Protein AF-A0A6P0SYR9-F1 (afdb_monomer)

Structure (mmCIF, N/CA/C/O backbone):
data_AF-A0A6P0SYR9-F1
#
_entry.id   AF-A0A6P0SYR9-F1
#
loop_
_atom_site.group_PDB
_atom_site.id
_atom_site.type_symbol
_atom_site.label_atom_id
_atom_site.label_alt_id
_atom_site.label_comp_id
_atom_site.label_asym_id
_atom_site.label_entity_id
_atom_site.label_seq_id
_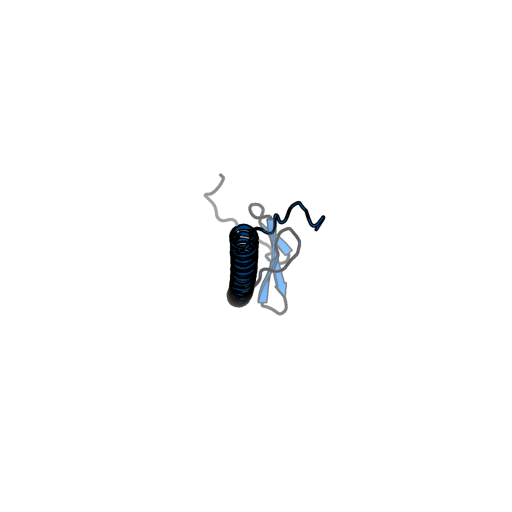atom_site.pdbx_PDB_ins_code
_atom_site.Cartn_x
_atom_site.Cartn_y
_atom_site.Cartn_z
_atom_site.occupancy
_atom_site.B_iso_or_equiv
_atom_site.auth_seq_id
_atom_site.auth_comp_id
_atom_site.auth_asym_id
_atom_site.auth_atom_id
_atom_site.pdbx_PDB_model_num
ATOM 1 N N . ARG A 1 1 ? 26.281 17.566 -10.051 1.00 48.47 1 ARG A N 1
ATOM 2 C CA . ARG A 1 1 ? 25.368 18.154 -11.060 1.00 48.47 1 ARG A CA 1
ATOM 3 C C . ARG A 1 1 ? 26.202 18.443 -12.298 1.00 48.47 1 ARG A C 1
ATOM 5 O O . ARG A 1 1 ? 26.941 19.410 -12.289 1.00 48.47 1 ARG A O 1
ATOM 12 N N . THR A 1 2 ? 26.117 17.597 -13.314 1.00 49.16 2 THR A N 1
ATOM 13 C CA . THR A 1 2 ? 26.651 17.884 -14.651 1.00 49.16 2 THR A CA 1
ATOM 14 C C . THR A 1 2 ? 25.440 17.828 -15.559 1.00 49.16 2 THR A C 1
ATOM 16 O O . THR A 1 2 ? 24.816 16.777 -15.707 1.00 49.16 2 THR A O 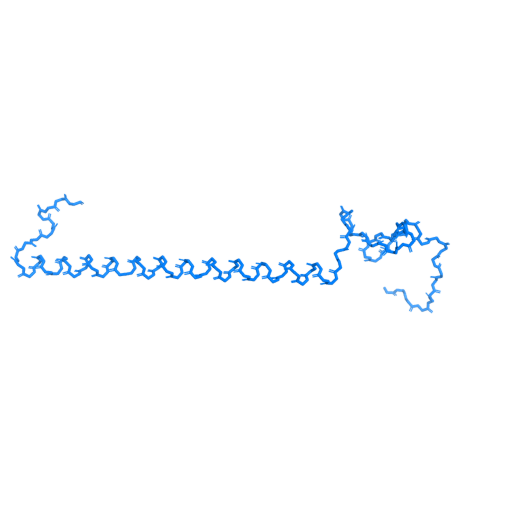1
ATOM 19 N N 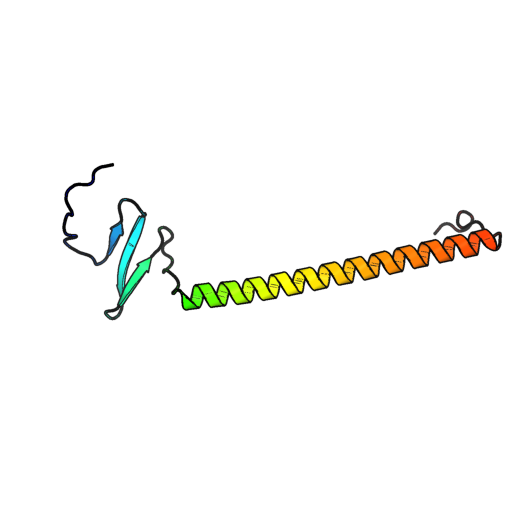. ALA A 1 3 ? 24.995 18.983 -16.019 1.00 67.19 3 ALA A N 1
ATOM 20 C CA . ALA A 1 3 ? 23.961 19.084 -17.026 1.00 67.19 3 ALA A CA 1
ATOM 21 C C . ALA A 1 3 ? 24.255 20.354 -17.800 1.00 67.19 3 ALA A C 1
ATOM 23 O O . ALA A 1 3 ? 24.076 21.434 -17.258 1.00 67.19 3 ALA A O 1
ATOM 24 N N . GLU A 1 4 ? 24.732 20.186 -19.027 1.00 66.00 4 GLU A N 1
ATOM 25 C CA . GLU A 1 4 ? 24.530 21.171 -20.096 1.00 66.00 4 GLU A CA 1
ATOM 26 C C . GLU A 1 4 ? 24.653 20.566 -21.506 1.00 66.00 4 GLU A C 1
ATOM 28 O O . GLU A 1 4 ? 24.541 21.280 -22.496 1.00 66.00 4 GLU A O 1
ATOM 33 N N . LYS A 1 5 ? 24.810 19.240 -21.638 1.00 73.38 5 LYS A N 1
ATOM 34 C CA . LYS A 1 5 ? 24.655 18.541 -22.916 1.00 73.38 5 LYS A CA 1
ATOM 35 C C . LYS A 1 5 ? 23.797 17.299 -22.727 1.00 73.38 5 LYS A C 1
ATOM 37 O O . LYS A 1 5 ? 24.046 16.497 -21.830 1.00 73.38 5 LYS A O 1
ATOM 42 N N . LEU A 1 6 ? 22.760 17.189 -23.551 1.00 78.12 6 LEU A N 1
ATOM 43 C CA . LEU A 1 6 ? 22.020 15.951 -23.737 1.00 78.12 6 LEU A CA 1
ATOM 44 C C . LEU A 1 6 ? 22.905 15.040 -24.585 1.00 78.12 6 LEU A C 1
ATOM 46 O O . LEU A 1 6 ? 23.207 15.372 -25.731 1.00 78.12 6 LEU A O 1
ATOM 50 N N . GLU A 1 7 ? 23.357 13.932 -24.011 1.00 77.25 7 GLU A N 1
ATOM 51 C CA . GLU A 1 7 ? 24.077 12.907 -24.759 1.00 77.25 7 GLU A CA 1
ATOM 52 C C . GLU A 1 7 ? 23.070 11.876 -25.276 1.00 77.25 7 GLU A C 1
ATOM 54 O O . GLU A 1 7 ? 22.222 11.412 -24.505 1.00 77.25 7 GLU A O 1
ATOM 59 N N . PRO A 1 8 ? 23.107 11.535 -26.575 1.00 80.00 8 PRO A N 1
ATOM 60 C CA . PRO A 1 8 ? 22.247 10.495 -27.112 1.00 80.00 8 PRO A CA 1
ATOM 61 C C . PRO A 1 8 ? 22.593 9.157 -26.457 1.00 80.00 8 PRO A C 1
ATOM 63 O O . PRO A 1 8 ? 23.765 8.828 -26.287 1.00 80.00 8 PRO A O 1
ATOM 66 N N . ILE A 1 9 ? 21.569 8.372 -26.123 1.00 82.19 9 ILE A N 1
ATOM 67 C CA . ILE A 1 9 ? 21.742 7.004 -25.633 1.00 82.19 9 ILE A CA 1
ATOM 68 C C . ILE A 1 9 ? 21.957 6.109 -26.864 1.00 82.19 9 ILE A C 1
ATOM 70 O O . ILE A 1 9 ? 21.014 5.935 -27.638 1.00 82.19 9 ILE A O 1
ATOM 74 N N . PRO A 1 10 ? 23.165 5.548 -27.086 1.00 75.00 10 PRO A N 1
ATOM 75 C CA . PRO A 1 10 ? 23.471 4.829 -28.327 1.00 75.00 10 PRO A CA 1
ATOM 76 C C . PRO A 1 10 ? 22.665 3.534 -28.479 1.00 75.00 10 PRO A C 1
ATOM 78 O O . PRO A 1 10 ? 22.350 3.123 -29.592 1.00 75.00 10 PRO A O 1
ATOM 81 N N . GLN A 1 11 ? 22.319 2.904 -27.353 1.00 79.69 11 GLN A N 1
ATOM 82 C CA . GLN A 1 11 ? 21.523 1.686 -27.287 1.00 79.69 11 GLN A CA 1
ATOM 83 C C . GLN A 1 11 ? 20.566 1.781 -26.099 1.00 79.69 11 GLN A C 1
ATOM 85 O O . GLN A 1 11 ? 21.000 1.771 -24.953 1.00 79.69 11 GLN A O 1
ATOM 90 N N . MET A 1 12 ? 19.267 1.896 -26.383 1.00 76.88 12 MET A N 1
ATOM 91 C CA . MET A 1 12 ? 18.224 1.970 -25.350 1.00 76.88 12 MET A CA 1
ATOM 92 C C . MET A 1 12 ? 17.921 0.607 -24.717 1.00 76.88 12 MET A C 1
ATOM 94 O O . MET A 1 12 ? 17.526 0.550 -23.559 1.00 76.88 12 MET A O 1
ATOM 98 N N . LEU A 1 13 ? 18.090 -0.483 -25.472 1.00 82.25 13 LEU A N 1
ATOM 99 C CA . LEU A 1 13 ? 17.796 -1.837 -25.009 1.00 82.25 13 LEU A CA 1
ATOM 100 C C . LEU A 1 13 ? 18.824 -2.275 -23.958 1.00 82.25 13 LEU A C 1
ATOM 102 O O . LEU A 1 13 ? 20.006 -2.392 -24.276 1.00 82.25 13 LEU A O 1
ATOM 106 N N . GLY A 1 14 ? 18.367 -2.521 -22.731 1.00 82.00 14 GLY A N 1
ATOM 107 C CA . GLY A 1 14 ? 19.231 -2.858 -21.599 1.00 82.00 14 GLY A CA 1
ATOM 108 C C . GLY A 1 14 ? 19.951 -1.647 -21.001 1.00 82.00 14 GLY A C 1
ATOM 109 O O . GLY A 1 14 ? 20.879 -1.815 -20.210 1.00 82.00 14 GLY A O 1
ATOM 110 N N . TRP A 1 15 ? 19.559 -0.421 -21.369 1.00 88.00 15 TRP A N 1
ATOM 111 C CA . TRP A 1 15 ? 20.174 0.780 -20.813 1.00 88.00 15 TRP A CA 1
ATOM 112 C C . TRP A 1 15 ? 19.768 0.967 -19.354 1.00 88.00 15 TRP A C 1
ATOM 114 O O . TRP A 1 15 ? 18.580 0.962 -19.031 1.00 88.00 15 TRP A O 1
ATOM 124 N N . VAL A 1 16 ? 20.757 1.184 -18.488 1.00 91.00 16 VAL A N 1
ATOM 125 C CA . VAL A 1 16 ? 20.553 1.453 -17.062 1.00 91.00 16 VAL A CA 1
ATOM 126 C C . VAL A 1 16 ? 20.788 2.933 -16.796 1.00 91.00 16 VAL A C 1
ATOM 128 O O . VAL A 1 16 ? 21.870 3.455 -17.063 1.00 91.00 16 VAL A O 1
ATOM 131 N N . SER A 1 17 ? 19.791 3.617 -16.235 1.00 87.94 17 SER A N 1
ATOM 132 C CA . SER A 1 17 ? 19.905 5.032 -15.881 1.00 87.94 17 SER A CA 1
ATOM 133 C C . SER A 1 17 ? 20.958 5.241 -14.789 1.00 87.94 17 SER A C 1
ATOM 135 O O . SER A 1 17 ? 20.734 4.804 -13.660 1.00 87.94 17 SER A O 1
ATOM 137 N N . PRO A 1 18 ? 22.053 5.991 -15.026 1.00 87.50 18 PRO A N 1
ATOM 138 C CA . PRO A 1 18 ? 23.103 6.176 -14.018 1.00 87.50 18 PRO A CA 1
ATOM 139 C C . PRO A 1 18 ? 22.638 6.918 -12.759 1.00 87.50 18 PRO A C 1
ATOM 141 O O . PRO A 1 18 ? 23.284 6.847 -11.720 1.00 87.50 18 PRO A O 1
ATOM 144 N N . ARG A 1 19 ? 21.538 7.680 -12.852 1.00 88.25 19 ARG A N 1
ATOM 145 C CA . ARG A 1 19 ? 20.989 8.456 -11.728 1.00 88.25 19 ARG A CA 1
ATOM 146 C C . ARG A 1 19 ? 19.888 7.727 -10.971 1.00 88.25 19 ARG A C 1
ATOM 148 O O . ARG A 1 19 ? 19.711 7.997 -9.790 1.00 88.25 19 ARG A O 1
ATOM 155 N N . LEU A 1 20 ? 19.123 6.879 -11.657 1.00 89.69 20 LEU A N 1
ATOM 156 C CA . LEU A 1 20 ? 17.932 6.232 -11.098 1.00 89.69 20 LEU A CA 1
ATOM 157 C C . LEU A 1 20 ? 18.124 4.728 -10.865 1.00 89.69 20 LEU A C 1
ATOM 159 O O . LEU A 1 20 ? 17.366 4.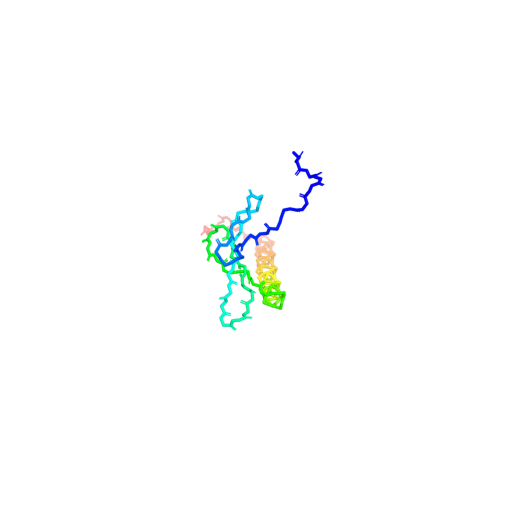143 -10.103 1.00 89.69 20 LEU A O 1
ATOM 163 N N . GLY A 1 21 ? 19.100 4.101 -11.526 1.00 91.50 21 GLY A N 1
ATOM 164 C CA . GLY A 1 21 ? 19.332 2.655 -11.473 1.00 91.50 21 GLY A CA 1
ATOM 165 C C . GLY A 1 21 ? 18.243 1.812 -12.145 1.00 91.50 21 GLY A C 1
ATOM 166 O O . GLY A 1 21 ? 18.207 0.608 -11.931 1.00 91.50 21 GLY A O 1
ATOM 167 N N . ILE A 1 22 ? 17.346 2.430 -12.917 1.00 94.00 22 ILE A N 1
ATOM 168 C CA . ILE A 1 22 ? 16.260 1.742 -13.630 1.00 94.00 22 ILE A CA 1
ATOM 169 C C . ILE A 1 22 ? 16.732 1.270 -15.006 1.00 94.00 22 ILE A C 1
ATOM 171 O O . ILE A 1 22 ? 17.525 1.969 -15.647 1.00 94.00 22 ILE A O 1
ATOM 175 N N . THR A 1 23 ? 16.210 0.137 -15.469 1.00 93.56 23 THR A N 1
ATOM 176 C CA . THR A 1 23 ? 16.551 -0.459 -16.770 1.00 93.56 23 THR A CA 1
ATOM 177 C C . THR A 1 23 ? 15.441 -0.218 -17.785 1.00 93.56 23 THR A C 1
ATOM 179 O O . THR A 1 23 ? 14.261 -0.304 -17.451 1.00 93.56 23 THR A O 1
ATOM 182 N N . PHE A 1 24 ? 15.816 0.075 -19.027 1.00 91.69 24 PHE A N 1
ATOM 183 C CA . PHE A 1 24 ? 14.903 0.257 -20.151 1.00 91.69 24 PHE A CA 1
ATOM 184 C C . PHE A 1 24 ? 14.995 -0.958 -21.075 1.00 91.69 24 PHE A C 1
ATOM 186 O O . PHE A 1 24 ? 16.073 -1.280 -21.578 1.00 91.69 24 PHE A O 1
ATOM 193 N N . GLU A 1 25 ? 13.873 -1.621 -21.339 1.00 89.81 25 GLU A N 1
ATOM 194 C CA . GLU A 1 25 ? 13.814 -2.745 -22.275 1.00 89.81 25 GLU A CA 1
ATOM 195 C C . GLU A 1 25 ? 12.676 -2.588 -23.277 1.00 89.81 25 GLU A C 1
ATOM 197 O O . GLU A 1 25 ? 11.672 -1.930 -23.016 1.00 89.81 25 GLU A O 1
ATOM 202 N N . LEU A 1 26 ? 12.837 -3.214 -24.443 1.00 86.75 26 LEU A N 1
ATOM 203 C CA . LEU A 1 26 ? 11.798 -3.287 -25.457 1.00 86.75 26 LEU A CA 1
ATOM 204 C C . LEU A 1 26 ? 11.279 -4.726 -25.524 1.00 86.75 26 LEU A C 1
ATOM 206 O O . LEU A 1 26 ? 11.952 -5.605 -26.059 1.00 86.75 26 LEU A O 1
ATOM 210 N N . VAL A 1 27 ? 10.080 -4.960 -25.000 1.00 84.88 27 VAL A N 1
ATOM 211 C CA . VAL A 1 27 ? 9.420 -6.271 -25.004 1.00 84.88 27 VAL A CA 1
ATOM 212 C C . VAL A 1 27 ? 8.249 -6.200 -25.975 1.00 84.88 27 VAL A C 1
ATOM 214 O O . VAL A 1 27 ? 7.381 -5.347 -25.829 1.00 84.88 27 VAL A O 1
ATOM 217 N N . ALA A 1 28 ? 8.239 -7.054 -27.003 1.00 85.62 28 ALA A N 1
ATOM 218 C CA . ALA A 1 28 ? 7.192 -7.064 -28.037 1.00 85.62 28 ALA A CA 1
ATOM 219 C C . ALA A 1 28 ? 6.902 -5.666 -28.638 1.00 85.62 28 ALA A C 1
ATOM 221 O O . ALA A 1 28 ? 5.751 -5.280 -28.833 1.00 85.62 28 ALA A O 1
ATOM 222 N N . SER A 1 29 ? 7.963 -4.895 -28.905 1.00 85.19 29 SER A N 1
ATOM 223 C CA . SER A 1 29 ? 7.890 -3.517 -29.424 1.00 85.19 29 SER A CA 1
ATOM 224 C C . SER A 1 29 ? 7.275 -2.481 -28.469 1.00 85.19 29 SER A C 1
ATOM 226 O O . SER A 1 29 ? 7.007 -1.358 -28.893 1.00 85.19 29 SER A O 1
ATOM 228 N N . GLN A 1 30 ? 7.103 -2.810 -27.187 1.00 86.06 30 GLN A N 1
ATOM 229 C CA . GLN A 1 30 ? 6.687 -1.878 -26.139 1.00 86.06 30 GLN A CA 1
ATOM 230 C C . GLN A 1 30 ? 7.848 -1.567 -25.196 1.00 86.06 30 GLN A C 1
ATOM 232 O O . GLN A 1 30 ? 8.635 -2.449 -24.854 1.00 86.06 30 GLN A O 1
ATOM 237 N N . LEU A 1 31 ? 7.958 -0.304 -24.782 1.00 87.44 31 LEU A N 1
ATOM 238 C CA . LEU A 1 31 ? 8.950 0.118 -23.799 1.00 87.44 31 LEU A CA 1
ATOM 239 C C . LEU A 1 31 ? 8.488 -0.294 -22.398 1.00 87.44 31 LEU A C 1
ATOM 241 O O . LEU A 1 31 ? 7.466 0.195 -21.920 1.00 87.44 31 LEU A O 1
ATOM 245 N N . VAL A 1 32 ? 9.270 -1.144 -21.742 1.00 91.25 32 VAL A N 1
ATOM 246 C CA . VAL A 1 32 ? 9.070 -1.570 -20.356 1.00 91.25 32 VAL A CA 1
ATOM 247 C C . VAL A 1 32 ? 10.223 -1.032 -19.519 1.00 91.25 32 VAL A C 1
ATOM 249 O O . VAL A 1 32 ? 11.385 -1.078 -19.928 1.00 91.25 32 VAL A O 1
ATOM 252 N N . LEU A 1 33 ? 9.893 -0.481 -18.354 1.00 92.50 33 LEU A N 1
ATOM 253 C CA . LEU A 1 33 ? 10.873 0.002 -17.391 1.00 92.50 33 LEU A CA 1
ATOM 254 C C . LEU A 1 33 ? 10.944 -0.991 -16.238 1.00 92.50 33 LEU A C 1
ATOM 256 O O . LEU A 1 33 ? 9.906 -1.467 -15.787 1.00 92.50 33 LEU A O 1
ATOM 260 N N . TYR A 1 34 ? 12.147 -1.243 -15.736 1.00 94.56 34 TYR A N 1
ATOM 261 C CA . TYR A 1 34 ? 12.375 -2.072 -14.558 1.00 94.56 34 TYR A CA 1
ATOM 262 C C . TYR A 1 34 ? 13.018 -1.261 -13.442 1.00 94.56 34 TYR A C 1
ATOM 264 O O . TYR A 1 34 ? 13.918 -0.449 -13.674 1.00 94.56 34 TYR A O 1
ATOM 272 N N . TYR A 1 35 ? 12.557 -1.485 -12.220 1.00 95.25 35 TYR A N 1
ATOM 273 C CA . TYR A 1 35 ? 13.159 -0.962 -11.003 1.00 95.25 35 TYR A CA 1
ATOM 274 C C . TYR A 1 35 ? 14.555 -1.568 -10.773 1.00 95.25 35 TYR A C 1
ATOM 276 O O . TYR A 1 35 ? 14.881 -2.610 -11.345 1.00 95.25 35 TYR A O 1
ATOM 284 N N . PRO A 1 36 ? 15.382 -0.979 -9.886 1.00 94.88 36 PRO A N 1
ATOM 285 C CA . PRO A 1 36 ? 16.696 -1.541 -9.561 1.00 94.88 36 PRO A CA 1
ATOM 286 C C . PRO A 1 36 ? 16.641 -2.959 -8.964 1.00 94.88 36 PRO A C 1
ATOM 288 O O . PRO A 1 36 ? 17.641 -3.669 -8.979 1.00 94.88 36 PRO A O 1
ATOM 291 N N . ASN A 1 37 ? 15.487 -3.370 -8.426 1.00 93.75 37 ASN A N 1
ATOM 292 C CA . ASN A 1 37 ? 15.236 -4.726 -7.927 1.00 93.75 37 ASN A CA 1
ATOM 293 C C . ASN A 1 37 ? 14.852 -5.728 -9.039 1.00 93.75 37 ASN A C 1
ATOM 295 O O . ASN A 1 37 ? 14.661 -6.903 -8.742 1.00 93.75 37 ASN A O 1
ATOM 299 N N . GLY A 1 38 ? 14.741 -5.284 -10.296 1.00 90.94 38 GLY A N 1
ATOM 300 C CA . GLY A 1 38 ? 14.370 -6.113 -11.443 1.00 90.94 38 GLY A CA 1
ATOM 301 C C . GLY A 1 38 ? 12.865 -6.273 -11.667 1.00 90.94 38 GLY A C 1
ATOM 302 O O . GLY A 1 38 ? 12.473 -6.978 -12.592 1.00 90.94 38 GLY A O 1
ATOM 303 N N . GLU A 1 39 ? 12.009 -5.630 -10.870 1.00 94.44 39 GLU A N 1
ATOM 304 C CA . GLU A 1 39 ? 10.558 -5.669 -11.082 1.00 94.44 39 GLU A CA 1
ATOM 305 C C . GLU A 1 39 ? 10.124 -4.659 -12.153 1.00 94.44 39 GLU A C 1
ATOM 307 O O . GLU A 1 39 ? 10.657 -3.545 -12.189 1.00 94.44 39 GLU A O 1
ATOM 312 N N . PRO A 1 40 ? 9.159 -4.998 -13.026 1.00 94.25 40 PRO A N 1
ATOM 313 C CA . PRO A 1 40 ? 8.636 -4.049 -13.996 1.00 94.25 40 PRO A CA 1
ATOM 314 C C . PRO A 1 40 ? 7.841 -2.940 -13.303 1.00 94.25 40 PRO A C 1
ATOM 316 O O . PRO A 1 40 ? 7.179 -3.145 -12.284 1.00 94.25 40 PRO A O 1
ATOM 319 N N . PHE A 1 41 ? 7.873 -1.749 -13.890 1.00 94.50 41 PHE A N 1
ATOM 320 C CA . PHE A 1 41 ? 7.017 -0.649 -13.478 1.00 94.50 41 PHE A CA 1
ATOM 321 C C . PHE A 1 41 ? 5.563 -1.008 -13.768 1.00 94.50 41 PHE A C 1
ATOM 323 O O . PHE A 1 41 ? 5.199 -1.284 -14.911 1.00 94.50 41 PHE A O 1
ATOM 330 N N . ALA A 1 42 ? 4.730 -0.940 -12.734 1.00 94.06 42 ALA A N 1
ATOM 331 C CA . ALA A 1 42 ? 3.291 -1.010 -12.899 1.00 94.06 42 ALA A CA 1
ATOM 332 C C . ALA A 1 42 ? 2.792 0.205 -13.694 1.00 94.06 42 ALA A C 1
ATOM 334 O O . ALA A 1 42 ? 3.269 1.336 -13.535 1.00 94.06 42 ALA A O 1
ATOM 335 N N . SER A 1 43 ? 1.800 -0.028 -14.542 1.00 91.88 43 SER A N 1
ATOM 336 C CA . SER A 1 43 ? 1.055 1.032 -15.200 1.00 91.88 43 SER A CA 1
ATOM 337 C C . SER A 1 43 ? 0.314 1.888 -14.172 1.00 91.88 43 SER A C 1
ATOM 339 O O . SER A 1 43 ? 0.024 1.475 -13.047 1.00 91.88 43 SER A O 1
ATOM 341 N N . TYR A 1 44 ? -0.046 3.106 -14.574 1.00 91.56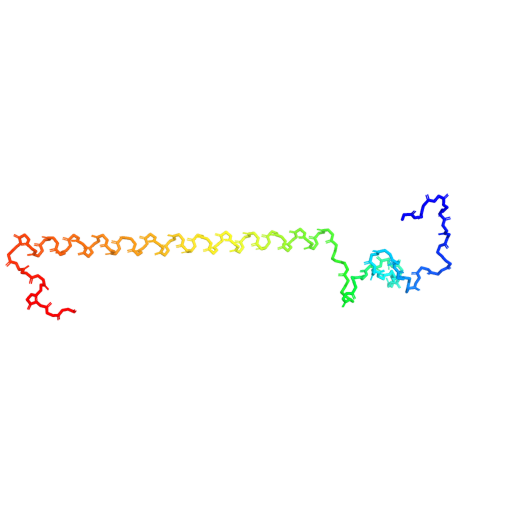 44 TYR A N 1
ATOM 342 C CA . TYR A 1 44 ? -0.835 3.987 -13.716 1.00 91.56 44 TYR A CA 1
ATOM 343 C C . TYR A 1 44 ? -2.166 3.349 -13.290 1.00 91.56 44 TYR A C 1
ATOM 345 O O . TYR A 1 44 ? -2.597 3.543 -12.154 1.00 91.56 44 TYR A O 1
ATOM 353 N N . LEU A 1 45 ? -2.793 2.576 -14.185 1.00 96.06 45 LEU A N 1
ATOM 354 C CA . LEU A 1 45 ? -4.049 1.893 -13.900 1.00 96.06 45 LEU A CA 1
ATOM 355 C C . LEU A 1 45 ? -3.863 0.836 -12.808 1.00 96.06 45 LEU A C 1
ATOM 357 O O . LEU A 1 45 ? -4.577 0.878 -11.812 1.00 96.06 45 LEU A O 1
ATOM 361 N N . GLU A 1 46 ? -2.849 -0.021 -12.935 1.00 95.62 46 GLU A N 1
ATOM 362 C CA . GLU A 1 46 ? -2.529 -1.042 -11.928 1.00 95.62 46 GLU A CA 1
ATOM 363 C C . GLU A 1 46 ? -2.215 -0.412 -10.563 1.00 95.62 46 GLU A C 1
ATOM 365 O O . GLU A 1 46 ? -2.698 -0.880 -9.534 1.00 95.62 46 GLU A O 1
ATOM 370 N N . ILE A 1 47 ? -1.464 0.698 -10.535 1.00 96.31 47 ILE A N 1
ATOM 371 C CA . ILE A 1 47 ? -1.183 1.440 -9.294 1.00 96.31 47 ILE A CA 1
ATOM 372 C C . ILE A 1 47 ? -2.476 1.993 -8.677 1.00 96.31 47 ILE A C 1
ATOM 374 O O . ILE A 1 47 ? -2.628 1.992 -7.452 1.00 96.31 47 ILE A O 1
ATOM 378 N N . SER A 1 48 ? -3.396 2.499 -9.503 1.00 97.12 48 SER A N 1
ATOM 379 C CA . SER A 1 48 ? -4.685 3.015 -9.034 1.00 97.12 48 SER A CA 1
ATOM 380 C C . SER A 1 48 ? -5.546 1.901 -8.445 1.00 97.12 48 SER A C 1
ATOM 382 O O . SER A 1 48 ? -6.039 2.043 -7.332 1.00 97.12 48 SER A O 1
ATOM 384 N N . GLU A 1 49 ? -5.666 0.771 -9.138 1.00 97.38 49 GLU A N 1
ATOM 385 C CA . GLU A 1 49 ? -6.445 -0.381 -8.676 1.00 97.38 49 GLU A CA 1
ATOM 386 C C . GLU A 1 49 ? -5.889 -0.952 -7.368 1.00 97.38 49 GLU A C 1
ATOM 388 O O . GLU A 1 49 ? -6.635 -1.178 -6.414 1.00 97.38 49 GLU A O 1
ATOM 393 N N . GLN A 1 50 ? -4.565 -1.119 -7.273 1.00 96.69 50 GLN A N 1
ATOM 394 C CA . GLN A 1 50 ? -3.910 -1.559 -6.039 1.00 96.69 50 GLN A CA 1
ATOM 395 C C . GLN A 1 50 ? -4.181 -0.600 -4.876 1.00 96.69 50 GLN A C 1
ATOM 397 O O . GLN A 1 50 ? -4.436 -1.042 -3.753 1.00 96.69 50 GLN A O 1
ATOM 402 N N . ARG A 1 51 ? -4.156 0.714 -5.136 1.00 97.44 51 ARG A N 1
ATOM 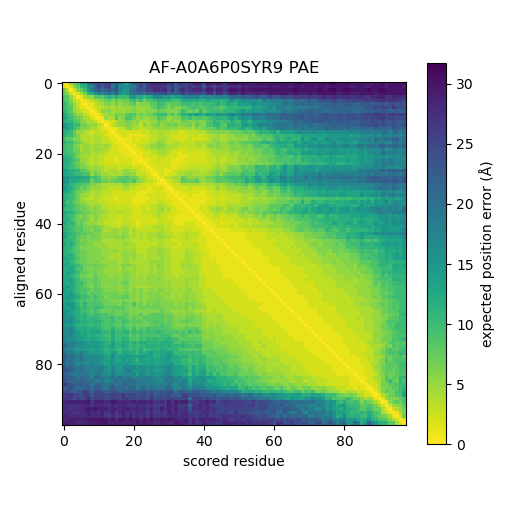403 C CA . ARG A 1 51 ? -4.473 1.730 -4.128 1.00 97.44 51 ARG A CA 1
ATOM 404 C C . ARG A 1 51 ? -5.919 1.617 -3.663 1.00 97.44 51 ARG A C 1
ATOM 406 O O . ARG A 1 51 ? -6.148 1.653 -2.457 1.00 97.44 51 ARG A O 1
ATOM 413 N N . ASP A 1 52 ? -6.864 1.469 -4.581 1.00 97.94 52 ASP A N 1
ATOM 414 C CA . ASP A 1 52 ? -8.288 1.382 -4.253 1.00 97.94 52 ASP A CA 1
ATOM 415 C C . ASP A 1 52 ? -8.586 0.128 -3.421 1.00 97.94 52 ASP A C 1
ATOM 417 O O . ASP A 1 52 ? -9.267 0.199 -2.394 1.00 97.94 52 ASP A O 1
ATOM 421 N N . ILE A 1 53 ? -7.990 -1.010 -3.792 1.00 97.88 53 ILE A N 1
ATOM 422 C CA . ILE A 1 53 ? -8.082 -2.260 -3.027 1.00 97.88 53 ILE A CA 1
ATOM 423 C C . ILE A 1 53 ? -7.500 -2.078 -1.622 1.00 97.88 53 ILE A C 1
ATOM 425 O O . I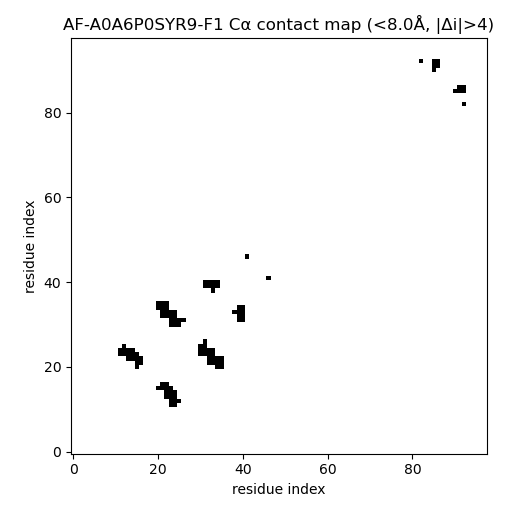LE A 1 53 ? -8.160 -2.411 -0.634 1.00 97.88 53 ILE A O 1
ATOM 429 N N . ALA A 1 54 ? -6.294 -1.516 -1.511 1.00 98.00 54 ALA A N 1
ATOM 430 C CA . ALA A 1 54 ? -5.642 -1.294 -0.223 1.00 98.00 54 ALA A CA 1
ATOM 431 C C . ALA A 1 54 ? -6.452 -0.342 0.674 1.00 98.00 54 ALA A C 1
ATOM 433 O O . ALA A 1 54 ? -6.593 -0.579 1.876 1.00 98.00 54 ALA A O 1
ATOM 434 N N . GLN A 1 55 ? -7.038 0.713 0.100 1.00 98.00 55 GLN A N 1
ATOM 435 C CA . GLN A 1 55 ? -7.912 1.635 0.824 1.00 98.00 55 GLN A CA 1
ATOM 436 C C . GLN A 1 55 ? -9.185 0.948 1.319 1.00 98.00 55 GLN A C 1
ATOM 438 O O . GLN A 1 55 ? -9.576 1.140 2.474 1.00 98.00 55 GLN A O 1
ATOM 443 N N . GLN A 1 56 ? -9.812 0.124 0.481 1.00 98.06 56 GLN A N 1
ATOM 444 C CA . GLN A 1 56 ? -11.016 -0.608 0.854 1.00 98.06 56 GLN A CA 1
ATOM 445 C C . GLN A 1 56 ? -10.739 -1.612 1.980 1.00 98.06 56 GLN A C 1
ATOM 447 O O . GLN A 1 56 ? -11.510 -1.685 2.940 1.00 98.06 56 GLN A O 1
ATOM 452 N N . GLN A 1 57 ? -9.618 -2.334 1.910 1.00 98.00 57 GLN A N 1
ATOM 453 C CA . GLN A 1 57 ? -9.184 -3.252 2.966 1.00 98.00 57 GLN A CA 1
ATOM 454 C C . GLN A 1 57 ? -8.901 -2.509 4.274 1.00 98.00 57 GLN A C 1
ATOM 456 O O . GLN A 1 57 ? -9.414 -2.893 5.324 1.00 98.00 57 GLN A O 1
ATOM 461 N N . ALA A 1 58 ? -8.160 -1.399 4.218 1.00 98.12 58 ALA A N 1
ATOM 462 C CA . ALA A 1 58 ? -7.868 -0.589 5.398 1.00 98.12 58 ALA A CA 1
ATOM 463 C C . ALA A 1 58 ? -9.145 -0.026 6.044 1.00 98.12 58 ALA A C 1
ATOM 465 O O . ALA A 1 58 ? -9.263 0.004 7.270 1.00 98.12 58 ALA A O 1
ATOM 466 N N . LYS A 1 59 ? -10.122 0.398 5.234 1.00 98.19 59 LYS A N 1
ATOM 467 C CA . LYS A 1 59 ? -11.424 0.865 5.724 1.00 98.19 59 LYS A CA 1
ATOM 468 C C . LYS A 1 59 ? -12.209 -0.259 6.395 1.00 98.19 59 LYS A C 1
ATOM 470 O O . LYS A 1 59 ? -12.765 -0.045 7.470 1.00 98.19 59 LYS A O 1
ATOM 475 N N . GLN A 1 60 ? -12.240 -1.441 5.785 1.00 97.94 60 GLN A N 1
ATOM 476 C CA . GLN A 1 60 ? -12.915 -2.601 6.358 1.00 97.94 60 GLN A CA 1
ATOM 477 C C . GLN A 1 60 ? -12.291 -3.005 7.697 1.00 97.94 60 GLN A C 1
ATOM 479 O O . GLN A 1 60 ? -13.016 -3.261 8.656 1.00 97.94 60 GLN A O 1
ATOM 484 N N . GLU A 1 61 ? -10.962 -3.024 7.779 1.00 97.88 61 GLU A N 1
ATOM 485 C CA . GLU A 1 61 ? -10.252 -3.389 9.002 1.00 97.88 61 GLU A CA 1
ATOM 486 C C . GLU A 1 61 ? -10.507 -2.381 10.128 1.00 97.88 61 GLU A C 1
ATOM 488 O O . GLU A 1 61 ? -10.819 -2.773 11.251 1.00 97.88 61 GLU A O 1
ATOM 493 N N . ARG A 1 62 ? -10.490 -1.075 9.821 1.00 98.00 62 ARG A N 1
ATOM 494 C CA . ARG A 1 62 ? -10.863 -0.032 10.792 1.00 98.00 62 ARG A CA 1
ATOM 495 C C . ARG A 1 62 ? -12.283 -0.212 11.310 1.00 98.00 62 ARG A C 1
ATOM 497 O O . ARG A 1 62 ? -12.490 -0.171 12.516 1.00 98.00 62 ARG A O 1
ATOM 504 N N . GLN A 1 63 ? -13.240 -0.482 10.424 1.00 98.06 63 GLN A N 1
ATOM 505 C CA . GLN A 1 63 ? -14.627 -0.697 10.829 1.00 98.06 63 GLN A CA 1
ATOM 506 C C . GLN A 1 63 ? -14.776 -1.921 11.746 1.00 98.06 63 GLN A C 1
ATOM 508 O O . GLN A 1 63 ? -15.526 -1.871 12.719 1.00 98.06 63 GLN A O 1
ATOM 513 N N . ARG A 1 64 ? -14.050 -3.013 11.475 1.00 97.62 64 ARG A N 1
ATOM 514 C CA . ARG A 1 64 ? -14.037 -4.191 12.358 1.00 97.62 64 ARG A CA 1
ATOM 515 C C . ARG A 1 64 ? -13.429 -3.872 13.719 1.00 97.62 64 ARG A C 1
ATOM 517 O O . ARG A 1 64 ? -13.991 -4.270 14.736 1.00 97.62 64 ARG A O 1
ATOM 524 N N . ALA A 1 65 ? -12.316 -3.143 13.744 1.00 97.62 65 ALA A N 1
ATOM 525 C CA . ALA A 1 65 ? -11.671 -2.730 14.985 1.00 97.62 65 ALA A CA 1
ATOM 526 C C . ALA A 1 65 ? -12.594 -1.834 15.829 1.00 97.62 65 ALA A C 1
ATOM 528 O O . ALA A 1 65 ? -12.744 -2.069 17.026 1.00 97.62 65 ALA A O 1
ATOM 529 N N . GLU A 1 66 ? -13.274 -0.870 15.205 1.00 98.00 66 GLU A N 1
ATOM 530 C CA . GLU A 1 66 ? -14.258 -0.005 15.865 1.00 98.00 66 GLU A CA 1
ATOM 531 C C . GLU A 1 66 ? -15.433 -0.812 16.438 1.00 98.00 66 GLU A C 1
ATOM 533 O O . GLU A 1 66 ? -15.818 -0.614 17.589 1.00 98.00 66 GLU A O 1
ATOM 538 N N . GLN A 1 67 ? -15.973 -1.772 15.680 1.00 97.56 67 GLN A N 1
ATOM 539 C CA . GLN A 1 67 ? -17.044 -2.653 16.160 1.00 97.56 67 GLN A CA 1
ATOM 540 C C . GLN A 1 67 ? -16.601 -3.512 17.350 1.00 97.56 67 GLN A C 1
ATOM 542 O O . GLN A 1 67 ? -17.344 -3.650 18.322 1.00 97.56 67 GLN A O 1
ATOM 547 N N . ALA A 1 68 ? -15.389 -4.067 17.300 1.00 97.56 68 ALA A N 1
ATOM 548 C CA . ALA A 1 68 ? -14.833 -4.848 18.400 1.00 97.56 68 ALA A CA 1
ATOM 549 C C . ALA A 1 68 ? -14.630 -3.990 19.661 1.00 97.56 68 ALA A C 1
ATOM 551 O O . ALA A 1 68 ? -14.961 -4.428 20.763 1.00 97.56 68 ALA A O 1
ATOM 552 N N . GLN A 1 69 ? -14.149 -2.752 19.504 1.00 97.69 69 GLN A N 1
ATOM 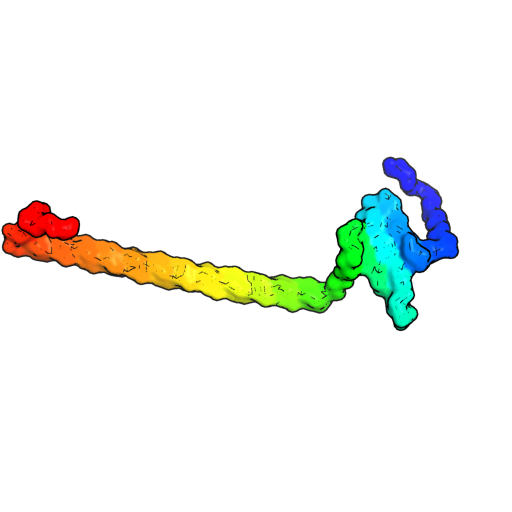553 C CA . GLN A 1 69 ? -14.008 -1.805 20.612 1.00 97.69 69 GLN A CA 1
ATOM 554 C C . GLN A 1 69 ? -15.361 -1.462 21.239 1.00 97.69 69 GLN A C 1
ATOM 556 O O . GLN A 1 69 ? -15.503 -1.551 22.456 1.00 97.69 69 GLN A O 1
ATOM 561 N N . GLN A 1 70 ? -16.373 -1.156 20.424 1.00 97.31 70 GLN A N 1
ATOM 562 C CA . GLN A 1 70 ? -17.725 -0.871 20.912 1.00 97.31 70 GLN A CA 1
ATOM 563 C C . GLN A 1 70 ? -18.339 -2.065 21.654 1.00 97.31 70 GLN A C 1
ATOM 565 O O . GLN A 1 70 ? -18.965 -1.890 22.701 1.00 97.31 70 GLN A O 1
ATOM 570 N N . ALA A 1 71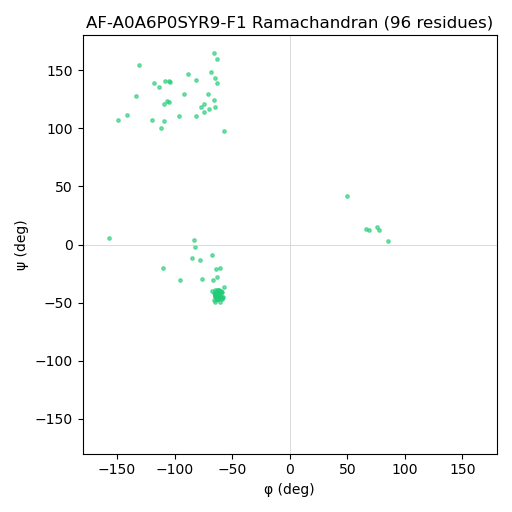 ? -18.148 -3.284 21.143 1.00 97.12 71 ALA A N 1
ATOM 571 C CA . ALA A 1 71 ? -18.628 -4.496 21.800 1.00 97.12 71 ALA A CA 1
ATOM 572 C C . ALA A 1 71 ? -17.969 -4.693 23.175 1.00 97.12 71 ALA A C 1
ATOM 574 O O . ALA A 1 71 ? -18.670 -4.935 24.159 1.00 97.12 71 ALA A O 1
ATOM 575 N N . LEU A 1 72 ? -16.648 -4.513 23.257 1.00 97.44 72 LEU A N 1
ATOM 576 C CA . LEU A 1 72 ? -15.901 -4.613 24.509 1.00 97.44 72 LEU A CA 1
ATOM 577 C C . LEU A 1 72 ? -16.335 -3.541 25.517 1.00 97.44 72 LEU A C 1
ATOM 579 O O . LEU A 1 72 ? -16.516 -3.831 26.699 1.00 97.44 72 LEU A O 1
ATOM 583 N N . GLU A 1 73 ? -16.528 -2.298 25.076 1.00 97.00 73 GLU A N 1
ATOM 584 C CA . GLU A 1 73 ? -17.017 -1.222 25.942 1.00 97.00 73 GLU A CA 1
ATOM 585 C C . GLU A 1 73 ? -18.414 -1.517 26.489 1.00 97.00 73 GLU A C 1
ATOM 587 O O . GLU A 1 73 ? -18.661 -1.343 27.686 1.00 97.00 73 GLU A O 1
ATOM 592 N N . LEU A 1 74 ? -19.316 -2.016 25.642 1.00 97.12 74 LEU A N 1
ATOM 593 C CA . LEU A 1 74 ? -20.658 -2.408 26.057 1.00 97.12 74 LEU A CA 1
ATOM 594 C C . LEU A 1 74 ? -20.617 -3.532 27.096 1.00 97.12 74 LEU A C 1
ATOM 596 O O . LEU A 1 74 ? -21.331 -3.470 28.098 1.00 97.12 74 LEU A O 1
ATOM 600 N N . GLU A 1 75 ? -19.777 -4.541 26.883 1.00 96.00 75 GLU A N 1
ATOM 601 C CA . GLU A 1 75 ? -19.603 -5.651 27.818 1.00 96.00 75 GLU A CA 1
ATOM 602 C C . GLU A 1 75 ? -19.055 -5.167 29.166 1.00 96.00 75 GLU A C 1
ATOM 604 O O . GLU A 1 75 ? -19.615 -5.482 30.218 1.00 96.00 75 GLU A O 1
ATOM 609 N N . ARG A 1 76 ? -18.029 -4.305 29.149 1.00 95.56 76 ARG A N 1
ATOM 610 C CA . ARG A 1 76 ? -17.473 -3.687 30.362 1.00 95.56 76 ARG A CA 1
ATOM 611 C C . ARG A 1 76 ? -18.510 -2.862 31.110 1.00 95.56 76 ARG A C 1
ATOM 613 O O . ARG A 1 76 ? -18.564 -2.926 32.337 1.00 95.56 76 ARG A O 1
ATOM 620 N N . ASN A 1 77 ? -19.341 -2.105 30.401 1.00 96.00 77 ASN A N 1
ATOM 621 C CA . ASN A 1 77 ? -20.402 -1.313 31.019 1.00 96.00 77 ASN A CA 1
ATOM 622 C C . ASN A 1 77 ? -21.491 -2.201 31.634 1.00 96.00 77 ASN A C 1
ATOM 624 O O . ASN A 1 77 ? -21.933 -1.931 32.749 1.00 96.00 77 ASN A O 1
ATOM 628 N N . ARG A 1 78 ? -21.875 -3.297 30.965 1.00 95.44 78 ARG A N 1
ATOM 629 C CA . ARG A 1 78 ? -22.807 -4.291 31.524 1.00 95.44 78 ARG A CA 1
ATOM 630 C C . ARG A 1 78 ? -22.248 -4.950 32.780 1.00 95.44 78 ARG A C 1
ATOM 632 O O . ARG A 1 78 ? -22.953 -5.008 33.781 1.00 95.44 78 ARG A O 1
ATOM 639 N N . MET A 1 79 ? -20.988 -5.387 32.755 1.00 93.88 79 MET A N 1
ATOM 640 C CA . MET A 1 79 ? -20.325 -5.968 33.928 1.00 93.88 79 MET A CA 1
ATOM 641 C C . MET A 1 79 ? -20.303 -4.988 35.104 1.00 93.88 79 MET A C 1
ATOM 643 O O . MET A 1 79 ? -20.678 -5.355 36.213 1.00 93.88 79 MET A O 1
ATOM 647 N N . LYS A 1 80 ? -19.948 -3.718 34.863 1.00 93.62 80 LYS A N 1
ATOM 648 C CA . LYS A 1 80 ? -19.984 -2.674 35.900 1.00 93.62 80 LYS A CA 1
ATOM 649 C C . LYS A 1 80 ? -21.381 -2.495 36.498 1.00 93.62 80 LYS A C 1
ATOM 651 O O . LYS A 1 80 ? -21.508 -2.478 37.718 1.00 93.62 80 LYS A O 1
ATOM 656 N N . ALA A 1 81 ? -22.415 -2.412 35.660 1.00 93.25 81 ALA A N 1
ATOM 657 C CA . ALA A 1 81 ? -23.793 -2.252 36.121 1.00 93.25 81 ALA A CA 1
ATOM 658 C C . ALA A 1 81 ? -24.277 -3.458 36.946 1.00 93.25 81 ALA A C 1
ATOM 660 O O . ALA A 1 81 ? -24.952 -3.284 37.958 1.00 93.25 81 ALA A O 1
ATOM 661 N N . LEU A 1 82 ? -23.909 -4.681 36.550 1.00 91.56 82 LEU A N 1
ATOM 662 C CA . LEU A 1 82 ? -24.226 -5.894 37.309 1.00 91.56 82 LEU A CA 1
ATOM 663 C C . LEU A 1 82 ? -23.537 -5.895 38.678 1.00 91.56 82 LEU A C 1
ATOM 665 O O . LEU A 1 82 ? -24.191 -6.154 39.686 1.00 91.56 82 LEU A O 1
ATOM 669 N N . LEU A 1 83 ? -22.248 -5.546 38.732 1.00 90.50 83 LEU A N 1
ATOM 670 C CA . LEU A 1 83 ? -21.508 -5.429 39.992 1.00 90.50 83 LEU A CA 1
ATOM 671 C C . LEU A 1 83 ? -22.136 -4.387 40.926 1.00 90.50 83 LEU A C 1
ATOM 673 O O . LEU A 1 83 ? -22.231 -4.615 42.130 1.00 90.50 83 LEU A O 1
ATOM 677 N N . GLU A 1 84 ? -22.593 -3.259 40.387 1.00 90.19 84 GLU A N 1
ATOM 678 C CA . GLU A 1 84 ? -23.283 -2.225 41.161 1.00 90.19 84 GLU A CA 1
ATOM 679 C C . GLU A 1 84 ? -24.637 -2.714 41.701 1.00 90.19 84 GLU A C 1
ATOM 681 O O . GLU A 1 84 ? -24.946 -2.501 42.873 1.00 90.19 84 GLU A O 1
ATOM 686 N N . GLN A 1 85 ? -25.414 -3.448 40.897 1.00 89.50 85 GLN A N 1
ATOM 687 C CA . GLN A 1 85 ? -26.673 -4.053 41.344 1.00 89.50 85 GLN A CA 1
ATOM 688 C C . GLN A 1 85 ? -26.475 -5.120 42.429 1.00 89.50 85 GLN A C 1
ATOM 690 O O . GLN A 1 85 ? -27.279 -5.189 43.359 1.00 89.50 85 GLN A O 1
ATOM 695 N N . LEU A 1 86 ? -25.423 -5.942 42.333 1.00 88.44 86 LEU A N 1
ATOM 696 C CA . LEU A 1 86 ? -25.080 -6.932 43.361 1.00 88.44 86 LEU A CA 1
ATOM 697 C C . LEU A 1 86 ? -24.724 -6.248 44.685 1.00 88.44 86 LEU A C 1
ATOM 699 O O . LEU A 1 86 ? -25.308 -6.581 45.719 1.00 88.44 86 LEU A O 1
ATOM 703 N N . LYS A 1 87 ? -23.873 -5.213 44.630 1.00 85.75 87 LYS A N 1
ATOM 704 C CA . LYS A 1 87 ? -23.534 -4.382 45.795 1.00 85.75 87 LYS A CA 1
ATOM 705 C C . LYS A 1 87 ? -24.774 -3.739 46.418 1.00 85.75 87 LYS A C 1
ATOM 707 O O . LYS A 1 87 ? -24.948 -3.802 47.630 1.00 85.75 87 LYS A O 1
ATOM 712 N N . ALA A 1 88 ? -25.670 -3.176 45.604 1.00 86.88 88 ALA A N 1
ATOM 713 C CA . ALA A 1 88 ? -26.917 -2.572 46.079 1.00 86.88 88 ALA A CA 1
ATOM 714 C C . ALA A 1 88 ? -27.857 -3.584 46.760 1.00 86.88 88 ALA A C 1
ATOM 716 O O . ALA A 1 88 ? -28.630 -3.219 47.643 1.00 86.88 88 ALA A O 1
ATOM 717 N N . LYS A 1 89 ? -27.784 -4.863 46.373 1.00 85.75 89 LYS A N 1
ATOM 718 C CA . LYS A 1 89 ? -28.519 -5.967 47.006 1.00 85.75 89 LYS A CA 1
ATOM 719 C C . LYS A 1 89 ? -27.826 -6.528 48.256 1.00 85.75 89 LYS A C 1
ATOM 721 O O . LYS A 1 89 ? -28.336 -7.486 48.829 1.00 85.75 89 LYS A O 1
ATOM 726 N N . GLY A 1 90 ? -26.709 -5.940 48.691 1.00 80.38 90 GLY A N 1
ATOM 727 C CA . GLY A 1 90 ? -25.965 -6.371 49.878 1.00 80.38 90 GLY A CA 1
ATOM 728 C C . GLY A 1 90 ? -25.132 -7.636 49.666 1.00 80.38 90 GLY A C 1
ATOM 729 O O . GLY A 1 90 ? -24.713 -8.250 50.640 1.00 80.38 90 GLY A O 1
ATOM 730 N N . ILE A 1 91 ? -24.907 -8.032 48.410 1.00 74.19 91 ILE A N 1
ATOM 731 C CA . ILE A 1 91 ? -24.034 -9.146 48.041 1.00 74.19 91 ILE A CA 1
ATOM 732 C C . ILE A 1 91 ? -22.678 -8.537 47.684 1.00 74.19 91 ILE A C 1
ATOM 734 O O . ILE A 1 91 ? -22.567 -7.835 46.674 1.00 74.19 91 ILE A O 1
ATOM 738 N N . ASN A 1 92 ? -21.652 -8.762 48.509 1.00 67.62 92 ASN A N 1
ATOM 739 C CA . ASN A 1 92 ? -20.303 -8.326 48.167 1.00 67.62 92 ASN A CA 1
ATOM 740 C C . ASN A 1 92 ? -19.746 -9.255 47.083 1.00 67.62 92 ASN A C 1
ATOM 742 O O . ASN A 1 92 ? -19.637 -10.457 47.308 1.00 67.62 92 ASN A O 1
ATOM 746 N N . PRO A 1 93 ? -19.365 -8.729 45.908 1.00 59.78 93 PRO A N 1
ATOM 747 C CA . PRO A 1 93 ? -18.787 -9.552 44.853 1.00 59.78 93 PRO A CA 1
ATOM 748 C C . PRO A 1 93 ? -17.403 -10.115 45.214 1.00 59.78 93 PRO A C 1
ATOM 750 O O . PRO A 1 93 ? -16.921 -10.955 44.476 1.00 59.78 93 PRO A O 1
ATOM 753 N N . GLU A 1 94 ? -16.779 -9.683 46.320 1.00 65.69 94 GLU A N 1
ATOM 754 C CA . GLU A 1 94 ? -15.538 -10.283 46.848 1.00 65.69 94 GLU A CA 1
ATOM 755 C C . GLU A 1 94 ? -15.784 -11.510 47.741 1.00 65.69 94 GLU A C 1
ATOM 757 O O . GLU A 1 94 ? -14.847 -12.240 48.032 1.00 65.69 94 GLU A O 1
ATOM 762 N N . ASP A 1 95 ? -17.035 -11.773 48.147 1.00 63.47 95 ASP A N 1
ATOM 763 C CA . ASP A 1 95 ? -17.394 -13.019 48.848 1.00 63.47 95 ASP A CA 1
ATOM 764 C C . ASP A 1 95 ? -17.513 -14.207 47.873 1.00 63.47 95 ASP A C 1
ATOM 766 O O . ASP A 1 95 ? -17.577 -15.366 48.285 1.00 63.47 95 ASP A O 1
ATOM 770 N N . PHE A 1 96 ? -17.561 -13.919 46.570 1.00 63.97 96 PHE A N 1
ATOM 771 C CA . PHE A 1 96 ? -17.538 -14.897 45.495 1.00 63.97 96 PHE A CA 1
ATOM 772 C C . PHE A 1 96 ? -16.210 -14.728 44.761 1.00 63.97 96 PHE A C 1
ATOM 774 O O . PHE A 1 96 ? -16.078 -13.815 43.952 1.00 63.97 96 PHE A O 1
ATOM 781 N N . ASP A 1 97 ? -15.233 -15.589 45.052 1.00 57.53 97 ASP A N 1
ATOM 782 C CA . ASP A 1 97 ? -14.005 -15.699 44.258 1.00 57.53 97 ASP A CA 1
ATOM 783 C C . ASP A 1 97 ? -14.390 -16.002 42.793 1.00 57.53 97 ASP A C 1
ATOM 785 O O . ASP A 1 97 ? -14.721 -17.141 42.447 1.00 57.53 97 ASP A O 1
ATOM 789 N N . LEU A 1 98 ? -14.428 -14.959 41.958 1.00 54.53 98 LEU A N 1
ATOM 790 C CA . LEU A 1 98 ? -14.677 -15.001 40.511 1.00 54.53 98 LEU A CA 1
ATOM 791 C C . LEU A 1 98 ? -13.363 -15.105 39.735 1.00 54.53 98 LEU A C 1
ATOM 793 O O . LEU A 1 98 ? -12.441 -14.309 40.027 1.00 54.53 98 LEU A O 1
#

Solvent-accessible surface area (backbone atoms only — not comparable to full-atom values): 5949 Å² total; per-residue (Å²): 140,88,82,92,72,91,73,84,74,92,58,59,70,73,33,62,38,93,88,74,50,29,35,30,36,68,57,96,89,38,86,44,47,24,44,73,88,68,48,67,64,73,51,74,64,57,53,47,51,54,49,52,52,52,49,52,51,53,51,51,51,50,54,51,52,52,52,52,49,52,52,52,51,52,51,52,52,50,53,51,52,51,53,50,52,38,47,76,70,73,44,60,72,81,82,48,92,124

Nearest PDB structures (foldseek):
  4ufq-assembly2_A  TM=4.734E-01  e=1.941E+00  Streptomyces koganeiensis
  5l80-assembly1_A  TM=5.731E-01  e=3.304E+00  Drosophila melanogaster
  4g7n-assembly1_A  TM=4.833E-01  e=4.606E+00  Drosophila melanogaster
  6maa-assembly1_A  TM=2.732E-01  e=6.422E+00  Mus musculus

Sequence (98 aa):
RTAEKLEPIPQMLGWVSPRLGITFELVASQLVLYYPNGEPFASYLEISEQRDIAQQQAKQERQRAEQAQQALELERNRMKALLEQLKAKGINPEDFDL

Mean predicted aligned error: 10.0 Å

Radius of gyration: 31.23 Å; Cα contacts (8 Å, |Δi|>4): 54; chains: 1; bounding box: 55×37×79 Å

Secondary structure (DSSP, 8-state):
---S-----S--TTEE-TTT--EEEEETTEEEEE-TTSPBPPPHHHHHHHHHHHHHHHHHHHHHHHHHHHHHHHHHHHHHHHHHHHHHTT--TTSS--

Foldseek 3Di:
DDDDDDDDDPDQAQDADPVQRKHWHQDPNDTWIAHNVRHTDDDPVRVVVVVVVVVVVVVVVVVVVVVVVVVVVVVVVVVVVVCVVCVVVVHHVVVDPD

pLDDT: mean 88.01, std 11.85, range [48.47, 98.19]